Protein AF-A0A7K8LX03-F1 (afdb_monomer_lite)

Sequence (83 aa):
SRMRRLAMMLNSSRSQSHLALVDVKGFDPSDVSVIVKDGKVTVSAEHKEEHNTLLGKTCNYRKFMKEFSLPPGVDEDEVTYSV

Secondary structure (DSSP, 8-state):
-HHHHHHHHHGGG-----------TTS-GGGEEEEEETTEEEEEEEEEEEEEETTEEEEEEEEEEEEEEPPTT--GGG-----

Organism: NCBI:txid449384

Structure (mmCIF, N/CA/C/O backbone):
data_AF-A0A7K8LX03-F1
#
_entry.id   AF-A0A7K8LX03-F1
#
loop_
_atom_site.group_PDB
_atom_site.id
_atom_site.type_symbol
_atom_site.label_atom_id
_atom_site.label_alt_id
_atom_site.label_comp_id
_atom_site.label_asym_id
_atom_site.label_entity_id
_atom_site.label_seq_id
_atom_site.pdbx_PDB_ins_code
_atom_site.Cartn_x
_atom_site.Cartn_y
_atom_site.Cartn_z
_atom_site.occupancy
_atom_site.B_iso_or_equiv
_atom_site.auth_seq_id
_atom_site.auth_comp_id
_atom_site.auth_asym_id
_atom_site.auth_atom_id
_atom_site.pdbx_PDB_model_num
ATOM 1 N N . SER A 1 1 ? -24.953 -19.446 24.527 1.00 60.84 1 SER A N 1
ATOM 2 C CA . SER A 1 1 ? -26.063 -18.480 24.656 1.00 60.84 1 SER A CA 1
ATOM 3 C C . SER A 1 1 ? -26.497 -18.004 23.272 1.00 60.84 1 SER A C 1
ATOM 5 O O . SER A 1 1 ? -25.708 -18.090 22.333 1.00 60.84 1 SER A O 1
ATOM 7 N N . ARG A 1 2 ? -27.733 -17.504 23.138 1.00 57.38 2 ARG A N 1
ATOM 8 C CA . ARG A 1 2 ? -28.303 -16.940 21.895 1.00 57.38 2 ARG A CA 1
ATOM 9 C C . ARG A 1 2 ? -27.423 -15.836 21.278 1.00 57.38 2 ARG A C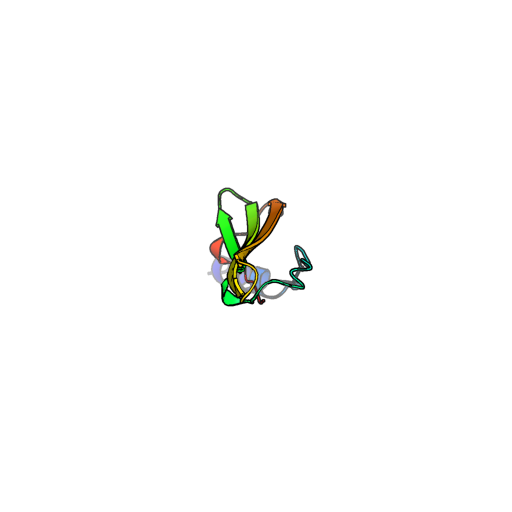 1
ATOM 11 O O . ARG A 1 2 ? -27.313 -15.759 20.062 1.00 57.38 2 ARG A O 1
ATOM 18 N N . MET A 1 3 ? -26.712 -15.078 22.119 1.00 58.09 3 MET A N 1
ATOM 19 C CA . MET A 1 3 ? -25.770 -14.025 21.713 1.00 58.09 3 MET A CA 1
ATOM 20 C C . MET A 1 3 ? -24.562 -14.549 20.920 1.00 58.09 3 MET A C 1
ATOM 22 O O . MET A 1 3 ? -24.190 -13.951 19.919 1.00 58.09 3 MET A O 1
ATOM 26 N N . ARG A 1 4 ? -23.989 -15.706 21.294 1.00 58.62 4 ARG A N 1
ATOM 27 C CA . ARG A 1 4 ? -22.851 -16.294 20.555 1.00 58.62 4 ARG A CA 1
ATOM 28 C C . ARG A 1 4 ? -23.236 -16.755 19.145 1.00 58.62 4 ARG A C 1
ATOM 30 O O . ARG A 1 4 ? -22.415 -16.692 18.242 1.00 58.62 4 ARG A O 1
ATOM 37 N N . ARG A 1 5 ? -24.480 -17.215 18.960 1.00 57.34 5 ARG A N 1
ATOM 38 C CA . ARG A 1 5 ? -24.986 -17.644 17.644 1.00 57.34 5 ARG A CA 1
ATOM 39 C C . ARG A 1 5 ? -25.261 -16.453 16.723 1.00 57.34 5 ARG A C 1
ATOM 41 O O . ARG A 1 5 ? -24.936 -16.535 15.550 1.00 57.34 5 ARG A O 1
ATOM 48 N N . LEU A 1 6 ? -25.781 -15.344 17.259 1.00 56.72 6 LEU A N 1
ATOM 49 C CA . LEU A 1 6 ? -25.988 -14.106 16.494 1.00 56.72 6 LEU A CA 1
ATOM 50 C C . LEU A 1 6 ? -24.661 -13.516 15.989 1.00 56.72 6 LEU A C 1
ATOM 52 O O . LEU A 1 6 ? -24.568 -13.184 14.813 1.00 56.72 6 LEU A O 1
ATOM 56 N N . ALA A 1 7 ? -23.618 -13.484 16.826 1.00 59.12 7 ALA A N 1
ATOM 57 C CA . ALA A 1 7 ? -22.292 -13.003 16.422 1.00 59.12 7 ALA A CA 1
ATOM 58 C C . ALA A 1 7 ? -21.681 -13.813 15.255 1.00 59.12 7 ALA A C 1
ATOM 60 O O . ALA A 1 7 ? -21.097 -13.236 14.345 1.00 59.12 7 ALA A O 1
ATOM 61 N N . MET A 1 8 ? -21.872 -15.140 15.227 1.00 60.00 8 MET A N 1
ATOM 62 C CA . MET A 1 8 ? -21.418 -15.982 14.105 1.00 60.00 8 MET A CA 1
ATOM 63 C C . MET A 1 8 ? -22.232 -15.769 12.815 1.00 60.00 8 MET A C 1
ATOM 65 O O . MET A 1 8 ? -21.688 -15.898 11.720 1.00 60.00 8 MET A O 1
ATOM 69 N N . MET A 1 9 ? -23.522 -15.430 12.925 1.00 56.91 9 MET A N 1
ATOM 70 C CA . MET A 1 9 ? -24.396 -15.186 11.767 1.00 56.91 9 MET A CA 1
ATOM 71 C C . MET A 1 9 ? -24.156 -13.823 11.097 1.00 56.91 9 MET A C 1
ATOM 73 O O . MET A 1 9 ? -24.389 -13.692 9.903 1.00 56.91 9 MET A O 1
ATOM 77 N N . LEU A 1 10 ? -23.647 -12.824 11.826 1.00 56.31 10 LEU A N 1
ATOM 78 C CA . LEU A 1 10 ? -23.225 -11.540 11.242 1.00 56.31 10 LEU A CA 1
ATOM 79 C C . LEU A 1 10 ? -21.914 -11.650 10.446 1.00 56.31 10 LEU A C 1
ATOM 81 O O . LEU A 1 10 ? -21.680 -10.866 9.533 1.00 56.31 10 LEU A O 1
ATOM 85 N N . ASN A 1 11 ? -21.077 -12.647 10.747 1.00 54.38 11 ASN A N 1
ATOM 86 C CA . ASN A 1 11 ? -19.793 -12.836 10.069 1.00 54.38 11 ASN A CA 1
ATOM 87 C C . ASN A 1 11 ? -19.914 -13.567 8.716 1.00 54.38 11 ASN A C 1
ATOM 89 O O . ASN A 1 11 ? -18.967 -13.583 7.936 1.00 54.38 11 ASN A O 1
ATOM 93 N N . SER A 1 12 ? -21.061 -14.199 8.439 1.00 50.84 12 SER A N 1
ATOM 94 C CA . SER A 1 12 ? -21.261 -15.088 7.280 1.00 50.84 12 SER A CA 1
ATOM 95 C C . SER A 1 12 ? -21.696 -14.368 5.998 1.00 50.84 12 SER A C 1
ATOM 97 O O . SER A 1 12 ? -21.780 -15.002 4.951 1.00 50.84 12 SER A O 1
ATOM 99 N N . SER A 1 13 ? -21.928 -13.052 6.049 1.00 52.22 13 SER A N 1
ATOM 100 C CA . SER A 1 13 ? -22.337 -12.235 4.899 1.00 52.22 13 SER A CA 1
ATOM 101 C C . SER A 1 13 ? -21.358 -11.101 4.589 1.00 52.22 13 SER A C 1
ATOM 103 O O . SER A 1 13 ? -21.776 -10.026 4.157 1.00 52.22 13 SER A O 1
ATOM 105 N N . ARG A 1 14 ? -20.056 -11.295 4.827 1.00 59.41 14 ARG A N 1
ATOM 106 C CA . ARG A 1 14 ? -19.045 -10.341 4.360 1.00 59.41 14 ARG A CA 1
ATOM 107 C C . ARG A 1 14 ? -18.902 -10.495 2.850 1.00 59.41 14 ARG A C 1
ATOM 109 O O . ARG A 1 14 ? -18.066 -11.251 2.367 1.00 59.41 14 ARG A O 1
ATOM 116 N N . SER A 1 15 ? -19.751 -9.807 2.091 1.00 60.56 15 SER A N 1
ATOM 117 C CA . SER A 1 15 ? -19.436 -9.488 0.701 1.00 60.56 15 SER A CA 1
ATOM 118 C C . SER A 1 15 ? -18.070 -8.809 0.713 1.00 60.56 15 SER A C 1
ATOM 120 O O . SER A 1 15 ? -17.941 -7.761 1.344 1.00 60.56 15 SER A O 1
ATOM 122 N N . GLN A 1 16 ? -17.051 -9.416 0.100 1.00 60.34 16 GLN A N 1
ATOM 123 C CA . GLN A 1 16 ? -15.736 -8.791 -0.038 1.00 60.34 16 GLN A CA 1
ATOM 124 C C . GLN A 1 16 ? -15.915 -7.462 -0.783 1.00 60.34 16 GLN A C 1
ATOM 126 O O . GLN A 1 16 ? -16.071 -7.432 -2.001 1.00 60.34 16 GLN A O 1
ATOM 131 N N . SER A 1 17 ? -15.972 -6.357 -0.043 1.00 72.62 17 SER A N 1
ATOM 132 C CA . SER A 1 17 ? -16.053 -5.017 -0.607 1.00 72.62 17 SER A CA 1
ATOM 133 C C . SER A 1 17 ? -14.635 -4.544 -0.886 1.00 72.62 17 SER A C 1
ATOM 135 O O . SER A 1 17 ? -13.863 -4.313 0.043 1.00 72.62 17 SER A O 1
ATOM 137 N N . HIS A 1 18 ? -14.279 -4.416 -2.161 1.00 83.50 18 HIS A N 1
ATOM 138 C CA . HIS A 1 18 ? -12.997 -3.845 -2.552 1.00 83.50 18 HIS A CA 1
ATOM 139 C C . HIS A 1 18 ? -13.018 -2.342 -2.260 1.00 83.50 18 HIS A C 1
ATOM 141 O O . HIS A 1 18 ? -13.859 -1.625 -2.800 1.00 83.50 18 HIS A O 1
ATOM 147 N N . LEU A 1 19 ? -12.100 -1.871 -1.412 1.00 89.06 19 LEU A N 1
ATOM 148 C CA . LEU A 1 19 ? -11.990 -0.449 -1.079 1.00 89.06 19 LEU A CA 1
ATOM 149 C C . LEU A 1 19 ? -11.439 0.365 -2.255 1.00 89.06 19 LEU A C 1
ATOM 151 O O . LEU A 1 19 ? -11.980 1.412 -2.602 1.00 89.06 19 LEU A O 1
ATOM 155 N N . ALA A 1 20 ? -10.346 -0.111 -2.855 1.00 91.38 20 ALA A N 1
ATOM 156 C CA . ALA A 1 20 ? -9.646 0.582 -3.925 1.00 91.38 20 ALA A CA 1
ATOM 157 C C . ALA A 1 20 ? -8.839 -0.389 -4.796 1.00 91.38 20 ALA A C 1
ATOM 159 O O . ALA A 1 20 ? -8.383 -1.434 -4.335 1.00 91.38 20 ALA A O 1
ATOM 160 N N . LEU A 1 21 ? -8.625 0.009 -6.051 1.00 94.44 21 LEU A N 1
ATOM 161 C CA . LEU A 1 21 ? -7.589 -0.526 -6.930 1.00 94.44 21 LEU A CA 1
ATOM 162 C C . LEU A 1 21 ? -6.613 0.609 -7.233 1.00 94.44 21 LEU A C 1
ATOM 164 O O . LEU A 1 21 ? -7.030 1.705 -7.623 1.00 94.44 21 LEU A O 1
ATOM 168 N N . VAL A 1 22 ? -5.323 0.363 -7.025 1.00 94.94 22 VAL A N 1
ATOM 169 C CA . VAL A 1 22 ? -4.275 1.373 -7.185 1.00 94.94 22 VAL A CA 1
ATOM 170 C C . VAL A 1 22 ? -3.307 0.918 -8.265 1.00 94.94 22 VAL A C 1
ATOM 172 O O . VAL A 1 22 ? -2.696 -0.136 -8.148 1.00 94.94 22 VAL A O 1
ATOM 175 N N . ASP A 1 23 ? -3.173 1.723 -9.317 1.00 94.25 23 ASP A N 1
ATOM 176 C CA . ASP A 1 23 ? -2.155 1.504 -10.340 1.00 94.25 23 ASP A CA 1
ATOM 177 C C . ASP A 1 23 ? -0.787 1.944 -9.805 1.00 94.25 23 ASP A C 1
ATOM 179 O O . ASP A 1 23 ? -0.552 3.134 -9.580 1.00 94.25 23 ASP A O 1
ATOM 183 N N . VAL A 1 24 ? 0.090 0.967 -9.577 1.00 93.25 24 VAL A N 1
ATOM 184 C CA . VAL A 1 24 ? 1.480 1.148 -9.128 1.00 93.25 24 VAL A CA 1
ATOM 185 C C . VAL A 1 24 ? 2.481 0.780 -10.228 1.00 93.25 24 VAL A C 1
ATOM 187 O O . VAL A 1 24 ? 3.652 0.508 -9.955 1.00 93.25 24 VAL A O 1
ATOM 190 N N . LYS A 1 25 ? 2.045 0.760 -11.495 1.00 91.25 25 LYS A N 1
ATOM 191 C CA . LYS A 1 25 ? 2.904 0.399 -12.623 1.00 91.25 25 LYS A CA 1
ATOM 192 C C . LYS A 1 25 ? 4.170 1.256 -12.654 1.00 91.25 25 LYS A C 1
ATOM 194 O O . LYS A 1 25 ? 4.129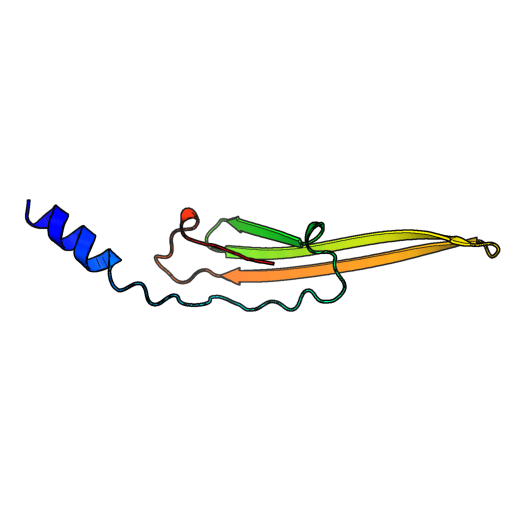 2.484 -12.638 1.00 91.25 25 LYS A O 1
ATOM 199 N N . GLY A 1 26 ? 5.306 0.576 -12.781 1.00 89.56 26 GLY A N 1
ATOM 200 C CA . GLY A 1 26 ? 6.623 1.202 -12.845 1.00 89.56 26 GLY A CA 1
ATOM 201 C C . GLY A 1 26 ? 7.357 1.271 -11.508 1.00 89.56 26 GLY A C 1
ATOM 202 O O . GLY A 1 26 ? 8.482 1.763 -11.514 1.00 89.56 26 GLY A O 1
ATOM 203 N N . PHE A 1 27 ? 6.767 0.778 -10.421 1.00 94.00 27 PHE A N 1
ATOM 204 C CA . PHE A 1 27 ? 7.455 0.499 -9.162 1.00 94.00 27 PHE A CA 1
ATOM 205 C C . PHE A 1 27 ? 7.647 -1.008 -8.998 1.00 94.00 27 PHE A C 1
ATOM 207 O O . PHE A 1 27 ? 6.808 -1.789 -9.459 1.00 94.00 27 PHE A O 1
ATOM 214 N N . ASP A 1 28 ? 8.728 -1.411 -8.335 1.00 93.44 28 ASP A N 1
ATOM 215 C CA . ASP A 1 28 ? 8.874 -2.790 -7.890 1.00 93.44 28 ASP A CA 1
ATOM 216 C C . ASP A 1 28 ? 7.887 -3.066 -6.746 1.00 93.44 28 ASP A C 1
ATOM 218 O O . ASP A 1 28 ? 7.678 -2.193 -5.899 1.00 93.44 28 ASP A O 1
ATOM 222 N N . PRO A 1 29 ? 7.289 -4.268 -6.657 1.00 94.25 29 PRO A N 1
ATOM 223 C CA . PRO A 1 29 ? 6.379 -4.602 -5.561 1.00 94.25 29 PRO A CA 1
ATOM 224 C C . PRO A 1 29 ? 6.995 -4.406 -4.168 1.00 94.25 29 PRO A C 1
ATOM 226 O O . PRO A 1 29 ? 6.279 -4.093 -3.223 1.00 94.25 29 PRO A O 1
ATOM 229 N N . SER A 1 30 ? 8.320 -4.553 -4.041 1.00 94.44 30 SER A N 1
ATOM 230 C CA . SER A 1 30 ? 9.064 -4.312 -2.797 1.00 94.44 30 SER A CA 1
ATOM 231 C C . SER A 1 30 ? 9.115 -2.846 -2.372 1.00 94.44 30 SER A C 1
ATOM 233 O O . SER A 1 30 ? 9.317 -2.573 -1.191 1.00 94.44 30 SER A O 1
ATOM 235 N N . ASP A 1 31 ? 8.935 -1.915 -3.309 1.00 95.44 31 ASP A N 1
ATOM 236 C CA . ASP A 1 31 ? 8.953 -0.475 -3.039 1.00 95.44 31 ASP A CA 1
ATOM 237 C C . ASP A 1 31 ? 7.569 0.050 -2.643 1.00 95.44 31 ASP A C 1
ATOM 239 O O . ASP A 1 31 ? 7.435 1.211 -2.249 1.00 95.44 31 ASP A O 1
ATOM 243 N N . VAL A 1 32 ? 6.528 -0.784 -2.752 1.00 96.69 32 VAL A N 1
ATOM 244 C CA . VAL A 1 32 ? 5.154 -0.439 -2.389 1.00 96.69 32 VAL A CA 1
ATOM 245 C C . VAL A 1 32 ? 4.928 -0.710 -0.903 1.00 96.69 32 VAL A C 1
ATOM 247 O O . VAL A 1 32 ? 5.082 -1.826 -0.415 1.00 96.69 32 VAL A O 1
ATOM 250 N N . SER A 1 33 ? 4.493 0.319 -0.185 1.00 97.00 33 SER A N 1
ATOM 251 C CA . SER A 1 33 ? 4.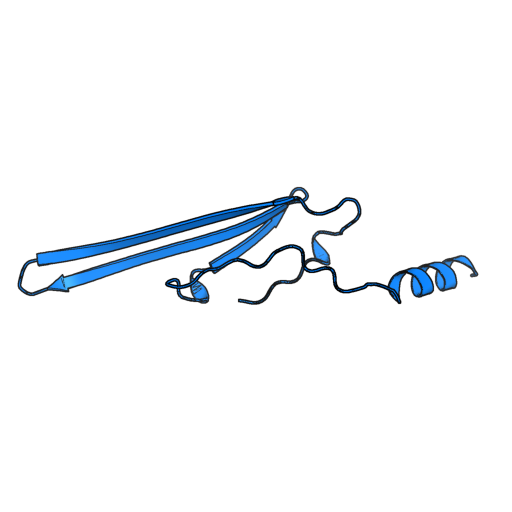100 0.254 1.219 1.00 97.00 33 SER A CA 1
ATOM 252 C C . SER A 1 33 ? 2.619 0.581 1.372 1.00 97.00 33 SER A C 1
ATOM 254 O O . SER A 1 33 ? 2.122 1.552 0.792 1.00 97.00 33 SER A O 1
ATOM 256 N N . VAL A 1 34 ? 1.929 -0.229 2.174 1.00 97.12 34 VAL A N 1
ATOM 257 C CA . VAL A 1 34 ? 0.535 -0.023 2.570 1.00 97.12 34 VAL A CA 1
ATOM 258 C C . VAL A 1 34 ? 0.495 0.144 4.081 1.00 97.12 34 VAL A C 1
ATOM 260 O O . VAL A 1 34 ? 0.948 -0.725 4.821 1.00 97.12 34 VAL A O 1
ATOM 263 N N . ILE A 1 35 ? -0.044 1.270 4.538 1.00 97.38 35 ILE A N 1
ATOM 264 C CA . ILE A 1 35 ? -0.217 1.581 5.957 1.00 97.38 35 ILE A CA 1
ATOM 265 C C . ILE A 1 35 ? -1.708 1.732 6.223 1.00 97.38 35 ILE A C 1
ATOM 267 O O . ILE A 1 35 ? -2.372 2.530 5.563 1.00 97.38 35 ILE A O 1
ATOM 271 N N . VAL A 1 36 ? -2.217 0.987 7.199 1.00 97.25 36 VAL A N 1
ATOM 272 C CA . VAL A 1 36 ? -3.583 1.128 7.708 1.00 97.25 36 VAL A CA 1
ATOM 273 C C . VAL A 1 36 ? -3.485 1.731 9.100 1.00 97.25 36 VAL A C 1
ATOM 275 O O . VAL A 1 36 ? -2.814 1.162 9.960 1.00 97.25 36 VAL A O 1
ATOM 278 N N . LYS A 1 37 ? -4.038 2.931 9.279 1.00 97.00 37 LYS A N 1
ATOM 279 C CA . LYS A 1 37 ? -3.984 3.659 10.549 1.00 97.00 37 LYS A CA 1
ATOM 280 C C . LYS A 1 37 ? -5.009 4.788 10.586 1.00 97.00 37 LYS A C 1
ATOM 282 O O . LYS A 1 37 ? -5.212 5.468 9.579 1.00 97.00 37 LYS A O 1
ATOM 287 N N . ASP A 1 38 ? -5.574 5.051 11.759 1.00 95.81 38 ASP A N 1
ATOM 288 C CA . ASP A 1 38 ? -6.460 6.188 12.037 1.00 95.81 38 ASP A CA 1
ATOM 289 C C . ASP A 1 38 ? -7.690 6.222 11.102 1.00 95.81 38 ASP A C 1
ATOM 291 O O . ASP A 1 38 ? -8.128 7.279 10.638 1.00 95.81 38 ASP A O 1
ATOM 295 N N . GLY A 1 39 ? -8.239 5.045 10.790 1.00 95.25 39 GLY A N 1
ATOM 296 C CA . GLY A 1 39 ? -9.374 4.860 9.890 1.00 95.25 39 GLY A CA 1
ATOM 297 C C . GLY A 1 39 ? -9.037 5.098 8.418 1.00 95.25 39 GLY A C 1
ATOM 298 O O . GLY A 1 39 ? -9.936 5.408 7.632 1.00 95.25 39 GLY A O 1
ATOM 299 N N . LYS A 1 40 ? -7.761 5.009 8.028 1.00 96.38 40 LYS A N 1
ATOM 300 C CA . LYS A 1 40 ? -7.291 5.300 6.669 1.00 96.38 40 LYS A CA 1
ATOM 301 C C . LYS A 1 40 ? -6.339 4.236 6.146 1.00 96.38 40 LYS A C 1
ATOM 303 O O . LYS A 1 40 ? -5.602 3.618 6.905 1.00 96.38 40 LYS A O 1
ATOM 308 N N . VAL A 1 41 ? -6.327 4.084 4.826 1.00 97.44 41 VAL A N 1
ATOM 309 C CA . VAL A 1 41 ? -5.368 3.273 4.074 1.00 97.44 41 VAL A CA 1
ATOM 310 C C . VAL A 1 41 ? -4.510 4.197 3.224 1.00 97.44 41 VAL A C 1
ATOM 312 O O . VAL A 1 41 ? -5.021 4.867 2.325 1.00 97.44 41 VAL A O 1
ATOM 315 N N . THR A 1 42 ? -3.208 4.195 3.471 1.00 97.88 42 THR A N 1
ATOM 316 C CA . THR A 1 42 ? -2.216 4.936 2.693 1.00 97.88 42 THR A CA 1
ATOM 317 C C . THR A 1 42 ? -1.387 3.960 1.876 1.00 97.88 42 THR A C 1
ATOM 319 O O . THR A 1 42 ? -0.706 3.104 2.433 1.00 97.88 42 THR A O 1
ATOM 322 N N . VAL A 1 43 ? -1.428 4.102 0.554 1.00 97.81 43 VAL A N 1
ATOM 323 C CA . VAL A 1 43 ? -0.594 3.356 -0.392 1.00 97.81 43 VAL A CA 1
ATOM 324 C C . VAL A 1 43 ? 0.476 4.298 -0.914 1.00 97.81 43 VAL A C 1
ATOM 326 O O . VAL A 1 43 ? 0.158 5.342 -1.486 1.00 97.81 43 VAL A O 1
ATOM 329 N N . SER A 1 44 ? 1.741 3.943 -0.739 1.00 97.38 44 SER A N 1
ATOM 330 C CA . SER A 1 44 ? 2.875 4.734 -1.212 1.00 97.38 44 SER A CA 1
ATOM 331 C C . SER A 1 44 ? 3.898 3.864 -1.917 1.00 97.38 44 SER A C 1
ATOM 333 O O . SER A 1 44 ? 4.036 2.695 -1.580 1.00 97.38 44 SER A O 1
ATOM 335 N N . ALA A 1 45 ? 4.621 4.440 -2.870 1.00 97.50 45 ALA A N 1
ATOM 336 C CA . ALA A 1 45 ? 5.774 3.802 -3.484 1.00 97.50 45 ALA A CA 1
ATOM 337 C C . ALA A 1 45 ? 6.870 4.838 -3.721 1.00 97.50 45 ALA A C 1
ATOM 339 O O . ALA A 1 45 ? 6.579 5.976 -4.105 1.00 97.50 45 ALA A O 1
ATOM 340 N N . GLU A 1 46 ? 8.121 4.471 -3.475 1.00 95.31 46 GLU A N 1
ATOM 341 C CA . GLU A 1 46 ? 9.271 5.350 -3.665 1.00 95.31 46 GLU A CA 1
ATOM 342 C C . GLU A 1 46 ? 10.442 4.542 -4.208 1.00 95.31 46 GLU A C 1
ATOM 344 O O . GLU A 1 46 ? 10.855 3.561 -3.604 1.00 95.31 46 GLU A O 1
ATOM 349 N N . HIS A 1 47 ? 10.969 4.965 -5.353 1.00 94.38 47 HIS A N 1
ATOM 350 C CA . HIS A 1 47 ? 12.013 4.245 -6.061 1.00 94.38 47 HIS A CA 1
ATOM 351 C C . HIS A 1 47 ? 13.085 5.216 -6.545 1.00 94.38 47 HIS A C 1
ATOM 353 O O . HIS A 1 47 ? 12.785 6.267 -7.130 1.00 94.38 47 HIS A O 1
ATOM 359 N N . LYS A 1 48 ? 14.345 4.855 -6.299 1.00 91.81 48 LYS A N 1
ATOM 360 C CA . LYS A 1 48 ? 15.517 5.642 -6.671 1.00 91.81 48 LYS A CA 1
ATOM 361 C C . LYS A 1 48 ? 16.556 4.739 -7.323 1.00 91.81 48 LYS A C 1
ATOM 363 O O . LYS A 1 48 ? 17.084 3.839 -6.680 1.00 91.81 48 LYS A O 1
ATOM 368 N N . GLU A 1 49 ? 16.912 5.057 -8.558 1.00 90.69 49 GLU A N 1
AT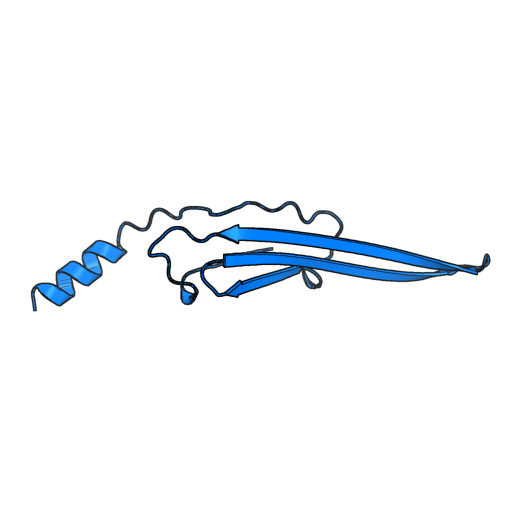OM 369 C CA . GLU A 1 49 ? 17.984 4.391 -9.291 1.00 90.69 49 GLU A CA 1
ATOM 370 C C . GLU A 1 49 ? 19.094 5.375 -9.625 1.00 90.69 49 GLU A C 1
ATOM 372 O O . GLU A 1 49 ? 18.851 6.451 -10.175 1.00 90.69 49 GLU A O 1
ATOM 377 N N . GLU A 1 50 ? 20.330 4.979 -9.345 1.00 91.69 50 GLU A N 1
ATOM 378 C CA . GLU A 1 50 ? 21.519 5.701 -9.775 1.00 91.69 50 GLU A CA 1
ATOM 379 C C . GLU A 1 50 ? 22.290 4.849 -10.780 1.00 91.69 50 GLU A C 1
ATOM 381 O O . GLU A 1 50 ? 22.730 3.743 -10.470 1.00 91.69 50 GLU A O 1
ATOM 386 N N . HIS A 1 51 ? 22.489 5.383 -11.983 1.00 88.69 51 HIS A N 1
ATOM 387 C CA . HIS A 1 51 ? 23.237 4.718 -13.043 1.00 88.69 51 HIS A CA 1
ATOM 388 C C . HIS A 1 51 ? 24.511 5.503 -13.341 1.00 88.69 51 HIS A C 1
ATOM 390 O O . HIS A 1 51 ? 24.468 6.685 -13.698 1.00 88.69 51 HIS A O 1
ATOM 396 N N . ASN A 1 52 ? 25.658 4.835 -13.222 1.00 89.44 52 ASN A N 1
ATOM 397 C CA . ASN A 1 52 ? 26.935 5.371 -13.680 1.00 89.44 52 ASN A CA 1
ATOM 398 C C . ASN A 1 52 ? 27.100 5.034 -15.165 1.00 89.44 52 ASN A C 1
ATOM 400 O O . ASN A 1 52 ? 27.161 3.866 -15.539 1.00 89.44 52 ASN A O 1
ATOM 404 N N . THR A 1 53 ? 27.187 6.055 -16.008 1.00 84.12 53 THR A N 1
ATOM 405 C CA . THR A 1 53 ? 27.433 5.913 -17.447 1.00 84.12 53 THR A CA 1
ATOM 406 C C . THR A 1 53 ? 28.791 6.513 -17.806 1.00 84.12 53 THR A C 1
ATOM 408 O O . THR A 1 53 ? 29.353 7.297 -17.040 1.00 84.12 53 THR A O 1
ATOM 411 N N . LEU A 1 54 ? 29.307 6.204 -19.000 1.00 87.19 54 LEU A N 1
ATOM 412 C CA . LEU A 1 54 ? 30.535 6.823 -19.529 1.00 87.19 54 LEU A CA 1
ATOM 413 C C . LEU A 1 54 ? 30.432 8.360 -19.651 1.00 87.19 54 LEU A C 1
ATOM 415 O O . LEU A 1 54 ? 31.453 9.036 -19.698 1.00 87.19 54 LEU A O 1
ATOM 419 N N . LEU A 1 55 ? 29.209 8.903 -19.689 1.00 86.50 55 LEU A N 1
ATOM 420 C CA . LEU A 1 55 ? 28.906 10.334 -19.799 1.00 86.50 55 LEU A CA 1
ATOM 421 C C . LEU A 1 55 ? 28.646 11.010 -18.440 1.00 86.50 55 LEU A C 1
ATOM 423 O O . LEU A 1 55 ? 28.459 12.224 -18.393 1.00 86.50 55 LEU A O 1
ATOM 427 N N . GLY A 1 56 ? 28.630 10.253 -17.337 1.00 86.94 56 GLY A N 1
ATOM 428 C CA . GLY A 1 56 ? 28.376 10.767 -15.990 1.00 86.94 56 GLY A CA 1
ATOM 429 C C . GLY A 1 56 ? 27.356 9.946 -15.200 1.00 86.94 56 GLY A C 1
ATOM 430 O O . GLY A 1 56 ? 26.949 8.855 -15.605 1.00 86.94 56 GLY A O 1
ATOM 431 N N . LYS A 1 57 ? 26.943 10.476 -14.043 1.00 89.38 57 LYS A N 1
ATOM 432 C CA . LYS A 1 57 ? 25.936 9.858 -13.171 1.00 89.38 57 LYS A CA 1
ATOM 433 C C . LYS A 1 57 ? 24.539 10.334 -13.548 1.00 89.38 57 LYS A C 1
ATOM 435 O O . LYS A 1 57 ? 24.305 11.537 -13.629 1.00 89.38 57 LYS A O 1
ATOM 440 N N . THR A 1 58 ? 23.613 9.403 -13.722 1.00 89.12 58 THR A N 1
ATOM 441 C CA . THR A 1 58 ? 22.185 9.698 -13.887 1.00 89.12 58 THR A CA 1
ATOM 442 C C . THR A 1 58 ? 21.422 9.181 -12.675 1.00 89.12 58 THR A C 1
ATOM 444 O O . THR A 1 58 ? 21.751 8.126 -12.139 1.00 89.12 58 THR A O 1
ATOM 447 N N . CYS A 1 59 ? 20.439 9.950 -12.213 1.00 89.0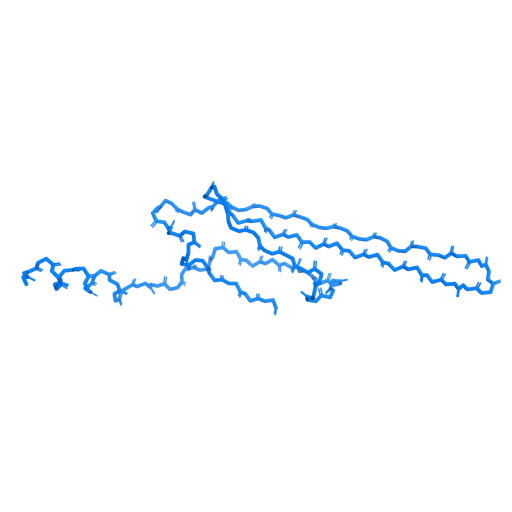6 59 CYS A N 1
ATOM 448 C CA . CYS A 1 59 ? 19.577 9.597 -11.091 1.00 89.06 59 CYS A CA 1
ATOM 449 C C . CYS A 1 59 ? 18.131 9.642 -11.579 1.00 89.06 59 CYS A C 1
ATOM 451 O O . CYS A 1 59 ? 17.687 10.677 -12.082 1.00 89.06 59 CYS A O 1
ATOM 453 N N . ASN A 1 60 ? 17.414 8.533 -11.439 1.00 88.88 60 ASN A N 1
ATOM 454 C CA . ASN A 1 60 ? 15.983 8.462 -11.674 1.00 88.88 60 ASN A CA 1
ATOM 455 C C . ASN A 1 60 ? 15.281 8.312 -10.326 1.00 88.88 60 ASN A C 1
ATOM 457 O O . ASN A 1 60 ? 15.591 7.406 -9.556 1.00 88.88 60 ASN A O 1
ATOM 461 N N . TYR A 1 61 ? 14.349 9.213 -10.042 1.00 92.56 61 TYR A N 1
ATOM 462 C CA . TYR A 1 61 ? 13.584 9.218 -8.806 1.00 92.56 61 TYR A CA 1
ATOM 463 C C . TYR A 1 61 ? 12.099 9.295 -9.125 1.00 92.56 61 TYR A C 1
ATOM 465 O O . TYR A 1 61 ? 11.659 10.180 -9.865 1.00 92.56 61 TYR A O 1
ATOM 473 N N . ARG A 1 62 ? 11.323 8.376 -8.552 1.00 92.81 62 ARG A N 1
ATOM 474 C CA . ARG A 1 62 ? 9.868 8.330 -8.694 1.00 92.81 62 ARG A CA 1
ATOM 475 C C . ARG A 1 62 ? 9.237 8.102 -7.329 1.00 92.81 62 ARG A C 1
ATOM 477 O O . ARG A 1 62 ? 9.718 7.289 -6.546 1.00 92.81 62 ARG A O 1
ATOM 484 N N . LYS A 1 63 ? 8.148 8.820 -7.056 1.00 95.06 63 LYS A N 1
ATOM 485 C CA . LYS A 1 63 ? 7.379 8.706 -5.817 1.00 95.06 63 LYS A CA 1
ATOM 486 C C . LYS A 1 63 ? 5.889 8.826 -6.086 1.00 95.06 63 LYS A C 1
ATOM 488 O O . LYS A 1 63 ? 5.464 9.616 -6.926 1.00 95.06 63 LYS A O 1
ATOM 493 N N . PHE A 1 64 ? 5.113 8.056 -5.341 1.00 94.62 64 PHE A N 1
ATOM 494 C CA . PHE A 1 64 ? 3.664 8.009 -5.401 1.00 94.62 64 PHE A CA 1
ATOM 495 C C . PHE A 1 64 ? 3.071 7.877 -3.991 1.00 94.62 64 PHE A C 1
ATOM 497 O O . PHE A 1 64 ? 3.647 7.208 -3.134 1.00 94.62 64 PHE A O 1
ATOM 504 N N . MET A 1 65 ? 1.916 8.506 -3.754 1.00 96.44 65 MET A N 1
ATOM 505 C CA . MET A 1 65 ? 1.123 8.331 -2.535 1.00 96.44 65 MET A CA 1
ATOM 506 C C . MET A 1 65 ? -0.367 8.547 -2.827 1.00 96.44 65 MET A C 1
ATOM 508 O O . MET A 1 65 ? -0.739 9.536 -3.464 1.00 96.44 65 MET A O 1
ATOM 512 N N . LYS A 1 66 ? -1.220 7.653 -2.327 1.00 96.69 66 LYS A N 1
ATOM 513 C CA . LYS A 1 66 ? -2.678 7.811 -2.260 1.00 96.69 66 LYS A CA 1
ATOM 514 C C . LYS A 1 66 ? -3.188 7.419 -0.882 1.00 96.69 66 LYS A C 1
ATOM 516 O O . LYS A 1 66 ? -2.669 6.493 -0.272 1.00 96.69 66 LYS A O 1
ATOM 521 N N . GLU A 1 67 ? -4.233 8.102 -0.438 1.00 97.75 67 GLU A N 1
ATOM 522 C CA . GLU A 1 67 ? -4.899 7.865 0.840 1.00 97.75 67 GLU A CA 1
ATOM 523 C C . GLU A 1 67 ? -6.397 7.632 0.602 1.00 97.75 67 GLU A C 1
ATOM 525 O O . GLU A 1 67 ? -7.013 8.314 -0.223 1.00 97.75 67 GLU A O 1
ATOM 530 N N . PHE A 1 68 ? -6.974 6.672 1.322 1.00 95.94 68 PHE A N 1
ATOM 531 C CA . PHE A 1 68 ? -8.390 6.317 1.275 1.00 95.94 68 PHE A CA 1
ATOM 532 C C . PHE A 1 68 ? -8.940 6.217 2.695 1.00 95.94 68 PHE A C 1
ATOM 534 O O . PHE A 1 68 ? -8.320 5.593 3.553 1.00 95.94 68 PHE A O 1
ATOM 541 N N . SER A 1 69 ? -10.117 6.781 2.945 1.00 96.06 69 SER A N 1
ATOM 542 C CA . SER A 1 69 ? -10.807 6.581 4.222 1.00 96.06 69 SER A CA 1
ATOM 543 C C . SER A 1 69 ? -11.481 5.214 4.255 1.00 96.06 69 SER A C 1
ATOM 545 O O . SER A 1 69 ? -12.146 4.823 3.292 1.00 96.06 69 SER A O 1
ATOM 547 N N . LEU A 1 70 ? -11.354 4.510 5.376 1.00 92.94 70 LEU A N 1
ATOM 548 C CA . LEU A 1 70 ? -12.112 3.295 5.625 1.00 92.94 70 LEU A CA 1
ATOM 549 C C . LEU A 1 70 ? -13.601 3.625 5.813 1.00 92.94 70 LEU A C 1
ATOM 551 O O . LEU A 1 70 ? -13.945 4.652 6.410 1.00 92.94 70 LEU A O 1
ATOM 555 N N . PRO A 1 71 ? -14.508 2.764 5.324 1.00 90.75 71 PRO A N 1
ATOM 556 C CA . PRO A 1 71 ? -15.918 2.865 5.652 1.00 90.75 71 PRO A CA 1
ATOM 557 C C . PRO A 1 71 ? -16.149 2.736 7.168 1.00 90.75 71 PRO A C 1
ATOM 559 O O . PRO A 1 71 ? -15.397 2.035 7.851 1.00 90.75 71 PRO A O 1
ATOM 562 N N . PRO A 1 72 ? -17.214 3.350 7.711 1.00 87.75 72 PRO A N 1
ATOM 563 C CA . PRO A 1 72 ? -17.547 3.217 9.125 1.00 87.75 72 PRO A CA 1
ATOM 564 C C . PRO A 1 72 ? -17.742 1.754 9.542 1.00 87.75 72 PRO A C 1
ATOM 566 O O . PRO A 1 72 ? -18.467 1.009 8.883 1.00 87.75 72 PRO A O 1
ATOM 569 N N . GLY A 1 73 ? -17.145 1.365 10.671 1.00 86.62 73 GLY A N 1
ATOM 570 C CA . GLY A 1 73 ? -17.305 0.029 11.257 1.00 86.62 73 GLY A CA 1
ATOM 571 C C . GLY A 1 73 ? -16.404 -1.060 10.671 1.00 86.62 73 GLY A C 1
ATOM 572 O O . GLY A 1 73 ? -16.539 -2.210 11.078 1.00 86.62 73 GLY A O 1
ATOM 573 N N . VAL A 1 74 ? -15.500 -0.718 9.747 1.00 89.62 74 VAL A N 1
ATOM 574 C CA . VAL A 1 74 ? -14.416 -1.611 9.318 1.00 89.62 74 VAL A CA 1
ATOM 575 C C . VAL A 1 74 ? -13.288 -1.546 10.343 1.00 89.62 74 VAL A C 1
ATOM 577 O O . VAL A 1 74 ? -12.831 -0.455 10.682 1.00 89.62 74 VAL A O 1
ATOM 580 N N . ASP A 1 75 ? -12.864 -2.708 10.833 1.00 90.62 75 ASP A N 1
ATOM 581 C CA . ASP A 1 75 ? -11.693 -2.835 11.698 1.00 90.62 75 ASP A CA 1
ATOM 582 C C . ASP A 1 75 ? -10.410 -2.762 10.853 1.00 90.62 75 ASP A C 1
ATOM 584 O O . ASP A 1 75 ? -10.340 -3.349 9.770 1.00 90.62 75 ASP A O 1
ATOM 588 N N . GLU A 1 76 ? -9.400 -2.036 11.333 1.00 93.88 76 GLU A N 1
ATOM 589 C CA . GLU A 1 76 ? -8.110 -1.888 10.650 1.00 93.88 76 GLU A CA 1
ATOM 590 C C . GLU A 1 76 ? -7.400 -3.239 10.500 1.00 93.88 76 GLU A C 1
ATOM 592 O O . GLU A 1 76 ? -6.807 -3.501 9.452 1.00 93.88 76 GLU A O 1
ATOM 597 N N . ASP A 1 77 ? -7.546 -4.128 11.488 1.00 93.56 77 ASP A N 1
ATOM 598 C CA . ASP A 1 77 ? -6.941 -5.467 11.491 1.00 93.56 77 ASP A CA 1
ATOM 599 C C . ASP A 1 77 ? -7.598 -6.427 10.478 1.00 93.56 77 ASP A C 1
ATOM 601 O O . ASP A 1 77 ? -7.042 -7.476 10.143 1.00 93.56 77 ASP A O 1
ATOM 605 N N . GLU A 1 78 ? -8.785 -6.086 9.967 1.00 91.00 78 GLU A N 1
ATOM 606 C CA . GLU A 1 78 ? -9.491 -6.861 8.940 1.00 91.00 78 GLU A CA 1
ATOM 607 C C . GLU A 1 78 ? -9.142 -6.410 7.510 1.00 91.00 78 GLU A C 1
ATOM 609 O O . GLU A 1 78 ? -9.554 -7.050 6.533 1.00 91.00 78 GLU A O 1
ATOM 614 N N . VAL A 1 79 ? -8.382 -5.321 7.359 1.00 91.69 79 VAL A N 1
ATOM 615 C CA . VAL A 1 79 ? -7.955 -4.816 6.053 1.00 91.69 79 VAL A CA 1
ATOM 616 C C . VAL A 1 79 ? -6.844 -5.705 5.500 1.00 91.69 79 VAL A C 1
ATOM 618 O O . VAL A 1 79 ? -5.797 -5.900 6.108 1.00 91.69 79 VAL A O 1
ATOM 621 N N . THR A 1 80 ? -7.057 -6.219 4.292 1.00 93.56 80 THR A N 1
ATOM 622 C CA . THR A 1 80 ? -6.068 -7.019 3.562 1.00 93.56 80 THR A CA 1
ATOM 623 C C . THR A 1 80 ? -5.674 -6.318 2.271 1.00 93.56 80 THR A C 1
ATOM 625 O O . THR A 1 80 ? -6.450 -5.547 1.702 1.00 93.56 80 THR A O 1
ATOM 628 N N . TYR A 1 81 ? -4.455 -6.575 1.804 1.00 93.69 81 TYR A N 1
ATOM 629 C CA . TYR A 1 81 ? -3.942 -6.034 0.552 1.00 93.69 81 TYR A CA 1
ATOM 630 C C . TYR A 1 81 ? -3.088 -7.071 -0.176 1.00 93.69 81 TYR A C 1
ATOM 632 O O . TYR A 1 81 ? -2.547 -8.001 0.420 1.00 93.69 81 TYR A O 1
ATOM 640 N N . SER A 1 82 ? -2.975 -6.892 -1.486 1.00 92.56 82 SER A N 1
ATOM 641 C CA . SER A 1 82 ? -2.116 -7.674 -2.367 1.00 92.56 82 SER A CA 1
ATOM 642 C C . SER A 1 82 ? -1.550 -6.730 -3.416 1.00 92.56 82 SER A C 1
ATOM 644 O O . SER A 1 82 ? -2.294 -5.894 -3.938 1.00 92.56 82 SER A O 1
ATOM 646 N N . VAL A 1 83 ? -0.261 -6.872 -3.702 1.00 88.38 83 VAL A N 1
ATOM 647 C CA . VAL A 1 83 ? 0.458 -6.116 -4.734 1.00 88.38 83 VAL A CA 1
ATOM 648 C C . VAL A 1 8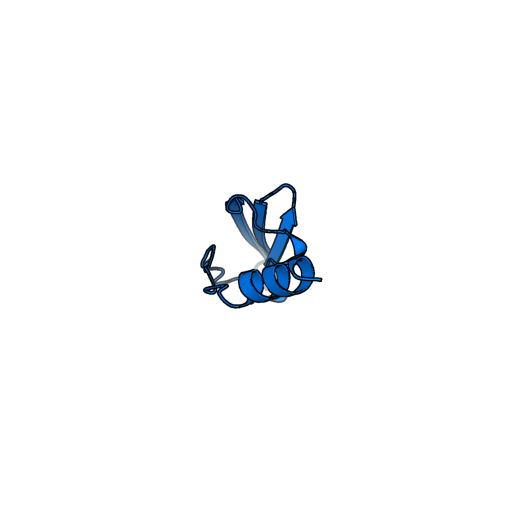3 ? 0.800 -7.058 -5.876 1.00 88.38 83 VAL A C 1
ATOM 650 O O . VAL A 1 83 ? 1.227 -8.194 -5.569 1.00 88.38 83 VAL A O 1
#

pLDDT: mean 85.79, std 14.45, range [50.84, 97.88]

Foldseek 3Di:
DVVVVVVVVVVPPPPPDDQDDDDPPPADPVQWDWDQDPQKIKIKGWDWDWDQDPVGIDIDIDIDIDMGGHDPPDDSVPDDDDD

Radius of gyration: 19.96 Å; chains: 1; bounding box: 59×29×44 Å

InterPro domains:
  IPR002068 Alpha crystallin/Hsp20 domain [PF00011] (20-80)
  IPR002068 Alpha crystallin/Hsp20 domain [PS01031] (1-83)
  IPR008978 HSP20-like chaperone [G3DSA:2.60.40.790] (4-83)
  IPR008978 HSP20-like chaperone [SSF49764] (16-81)
  IPR037389 Outer dense fibre protein 1 [PTHR17125] (6-83)